Protein AF-A0A3N4JW55-F1 (afdb_monomer_lite)

Structure (mmCIF, N/CA/C/O backbone):
data_AF-A0A3N4JW55-F1
#
_entry.id   AF-A0A3N4JW55-F1
#
loop_
_atom_site.group_PDB
_atom_site.id
_atom_site.type_symbol
_atom_site.label_atom_id
_atom_site.label_alt_id
_atom_site.label_comp_id
_atom_site.label_asym_id
_atom_site.label_entity_id
_atom_site.label_seq_id
_atom_site.pdbx_PDB_ins_code
_atom_site.Cartn_x
_atom_site.Cartn_y
_atom_site.Cartn_z
_atom_site.occupancy
_atom_site.B_iso_or_equiv
_atom_site.auth_seq_id
_atom_site.auth_comp_id
_atom_site.auth_asym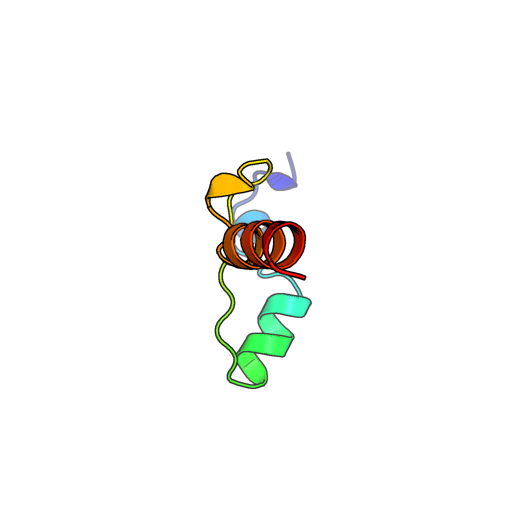_id
_atom_site.auth_atom_id
_atom_site.pdbx_PDB_model_num
ATOM 1 N N . LEU A 1 1 ? -1.892 11.377 20.123 1.00 79.94 1 LEU A N 1
ATOM 2 C CA . LEU A 1 1 ? -2.784 10.977 21.237 1.00 79.94 1 LEU A CA 1
ATOM 3 C C . LEU A 1 1 ? -3.934 10.121 20.723 1.00 79.94 1 LEU A C 1
ATOM 5 O O . LEU A 1 1 ? -3.984 8.981 21.146 1.00 79.94 1 LEU A O 1
ATOM 9 N N . LEU A 1 2 ? -4.756 10.584 19.765 1.00 84.69 2 LEU A N 1
ATOM 10 C CA . LEU A 1 2 ? -5.808 9.749 19.149 1.00 84.69 2 LEU A CA 1
ATOM 11 C C . LEU A 1 2 ? -5.250 8.676 18.193 1.00 8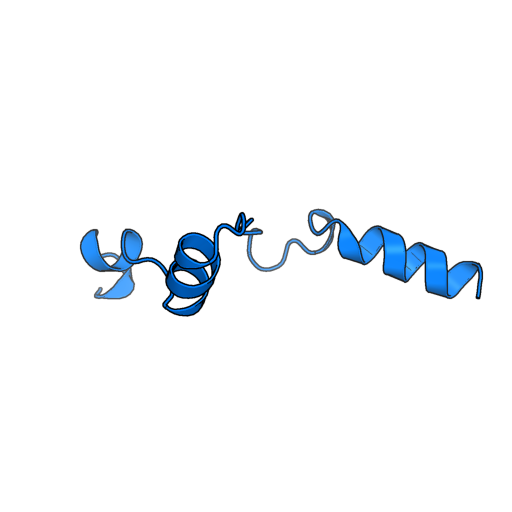4.69 2 LEU A C 1
ATOM 13 O O . LEU A 1 2 ? -5.551 7.501 18.321 1.00 84.69 2 LEU A O 1
ATOM 17 N N . SER A 1 3 ? -4.332 9.062 17.301 1.00 85.50 3 SER A N 1
ATOM 18 C CA . SER A 1 3 ? -3.714 8.144 16.329 1.00 85.50 3 SER A CA 1
ATOM 19 C C . SER A 1 3 ? -2.882 7.020 16.950 1.00 85.50 3 SER A C 1
ATOM 21 O O . SER A 1 3 ? -2.508 6.090 16.254 1.00 85.50 3 SER A O 1
ATOM 23 N N . SER A 1 4 ? -2.552 7.105 18.238 1.00 89.44 4 SER A N 1
ATOM 24 C CA . SER A 1 4 ? -1.771 6.089 18.953 1.00 89.44 4 SER A CA 1
ATOM 25 C C . SER A 1 4 ? -2.655 5.076 19.685 1.00 89.44 4 SER A C 1
ATOM 27 O O . SER A 1 4 ? -2.128 4.163 20.315 1.00 89.44 4 SER A O 1
ATOM 29 N N . GLN A 1 5 ? -3.977 5.258 19.657 1.00 94.38 5 GLN A N 1
ATOM 30 C CA . GLN A 1 5 ? -4.921 4.331 20.271 1.00 94.38 5 GLN A CA 1
ATOM 31 C C . GLN A 1 5 ? -5.039 3.063 19.414 1.00 94.38 5 GLN A C 1
ATOM 33 O O . GLN A 1 5 ? -4.919 3.107 18.188 1.00 94.38 5 GLN A O 1
ATOM 38 N N . LEU A 1 6 ? -5.215 1.915 20.073 1.00 92.38 6 LEU A N 1
ATOM 39 C CA . LEU A 1 6 ? -5.173 0.601 19.423 1.00 92.38 6 LEU A CA 1
ATOM 40 C C . LEU A 1 6 ? -6.323 0.388 18.438 1.00 92.38 6 LEU A C 1
ATOM 42 O O . LEU A 1 6 ? -6.116 -0.209 17.390 1.00 92.38 6 LEU A O 1
ATOM 46 N N . ASP A 1 7 ? -7.511 0.884 18.761 1.00 92.38 7 ASP A N 1
ATOM 47 C CA . ASP A 1 7 ? -8.679 0.881 17.882 1.00 92.38 7 ASP A CA 1
ATOM 48 C C . ASP A 1 7 ? -8.415 1.686 16.606 1.00 92.38 7 ASP A C 1
ATOM 50 O O . ASP A 1 7 ? -8.684 1.204 15.509 1.00 92.38 7 ASP A O 1
ATOM 54 N N . PHE A 1 8 ? -7.788 2.856 16.738 1.00 89.44 8 PHE A N 1
ATOM 5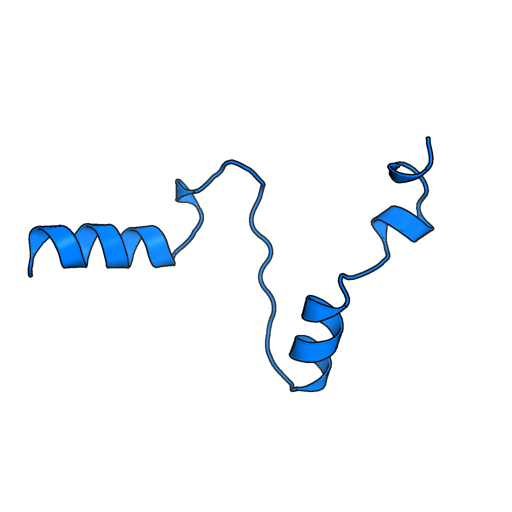5 C CA . PHE A 1 8 ? -7.434 3.698 15.599 1.00 89.44 8 PHE A CA 1
ATOM 56 C C . PHE A 1 8 ? -6.363 3.056 14.705 1.00 89.44 8 PHE A C 1
ATOM 58 O O . PHE A 1 8 ? -6.405 3.195 13.487 1.00 89.44 8 PHE A O 1
ATOM 65 N N . GLN A 1 9 ? -5.410 2.335 15.300 1.00 87.56 9 GLN A N 1
ATOM 66 C CA . GLN A 1 9 ? -4.383 1.582 14.569 1.00 87.56 9 GLN A CA 1
ATOM 67 C C . GLN A 1 9 ? -4.928 0.293 13.932 1.00 87.56 9 GLN A C 1
ATOM 69 O O . GLN A 1 9 ? -4.427 -0.140 12.898 1.00 87.56 9 GLN A O 1
ATOM 74 N N . ALA A 1 10 ? -5.941 -0.327 14.541 1.00 90.19 10 ALA A N 1
ATOM 75 C CA . ALA A 1 10 ? -6.566 -1.551 14.043 1.00 90.19 10 ALA A CA 1
ATOM 76 C C . ALA A 1 10 ? -7.641 -1.290 12.976 1.00 90.19 10 ALA A C 1
ATOM 78 O O . ALA A 1 10 ? -8.006 -2.209 12.240 1.00 90.19 10 ALA A O 1
ATOM 79 N N . GLN A 1 11 ? -8.164 -0.064 12.891 1.00 91.88 11 GLN A N 1
ATOM 80 C CA . GLN A 1 11 ? -9.202 0.292 11.935 1.00 91.88 11 GLN A CA 1
ATOM 81 C C . GLN A 1 11 ? -8.660 0.288 10.499 1.00 91.88 11 GLN A C 1
ATOM 83 O O . GLN A 1 11 ? -7.753 1.042 10.144 1.00 91.88 11 GLN A O 1
ATOM 88 N N . LYS A 1 12 ? -9.262 -0.547 9.647 1.00 92.25 12 LYS A N 1
ATOM 89 C CA . LYS A 1 12 ? -8.983 -0.554 8.210 1.00 92.25 12 LYS A CA 1
ATOM 90 C C . LYS A 1 12 ? -9.569 0.692 7.550 1.00 92.25 12 LYS A C 1
ATOM 92 O O . LYS A 1 12 ? -10.565 1.258 7.997 1.00 92.25 12 LYS A O 1
ATOM 97 N N . SER A 1 13 ? -8.956 1.120 6.449 1.00 92.00 13 SER A N 1
ATOM 98 C CA . SER A 1 13 ? -9.544 2.185 5.632 1.00 92.00 13 SER A CA 1
ATOM 99 C C . SER A 1 13 ? -10.830 1.695 4.958 1.00 92.00 13 SER A C 1
ATOM 101 O O . SER A 1 13 ? -10.910 0.540 4.541 1.00 92.00 13 SER A O 1
ATOM 103 N N . GLN A 1 14 ? -11.807 2.586 4.767 1.00 95.00 14 GLN A N 1
ATOM 104 C CA . GLN A 1 14 ? -13.060 2.245 4.075 1.00 95.00 14 GLN A CA 1
ATOM 105 C C . GLN A 1 14 ? -12.820 1.659 2.674 1.00 95.00 14 GLN A C 1
ATOM 107 O O . GLN A 1 14 ? -13.540 0.769 2.224 1.00 95.00 14 GLN A O 1
ATOM 112 N N . LEU A 1 15 ? -11.785 2.144 1.983 1.00 94.69 15 LEU A N 1
ATOM 113 C CA . LEU A 1 15 ? -11.399 1.640 0.669 1.00 94.69 15 LEU A CA 1
ATOM 114 C C . LEU A 1 15 ? -10.872 0.203 0.753 1.00 94.69 15 LEU A C 1
ATOM 116 O O . LEU A 1 15 ? -11.263 -0.632 -0.058 1.00 94.69 15 LEU A O 1
ATOM 120 N N . GLN A 1 16 ? -10.035 -0.097 1.750 1.00 95.88 16 GLN A N 1
ATOM 121 C CA . GLN A 1 16 ? -9.561 -1.458 1.982 1.00 95.88 16 GLN A CA 1
ATOM 122 C C . GLN A 1 16 ? -10.725 -2.410 2.275 1.00 95.88 16 GLN A C 1
ATOM 124 O O . GLN A 1 16 ? -10.797 -3.465 1.655 1.00 95.88 16 GLN A O 1
ATOM 129 N N . GLU A 1 17 ? -11.656 -2.030 3.152 1.00 96.31 17 GLU A N 1
ATOM 130 C CA . GLU A 1 17 ? -12.833 -2.853 3.467 1.00 96.31 17 GLU A CA 1
ATOM 131 C C . GLU A 1 17 ? -13.695 -3.113 2.225 1.00 96.31 17 GLU A C 1
ATOM 133 O O . GLU A 1 17 ? -14.081 -4.249 1.961 1.00 96.31 17 GLU A O 1
ATOM 138 N N . THR A 1 18 ? -13.944 -2.077 1.418 1.00 97.25 18 THR A N 1
ATOM 139 C CA . THR A 1 18 ? -14.742 -2.190 0.185 1.00 97.25 18 THR A CA 1
ATOM 140 C C . THR A 1 18 ? -14.100 -3.154 -0.817 1.00 97.25 18 THR A C 1
ATOM 142 O O . THR A 1 18 ? -14.791 -3.978 -1.418 1.00 97.25 18 THR A O 1
ATOM 145 N N . LEU A 1 19 ? -12.778 -3.076 -0.993 1.00 97.31 19 LEU A N 1
ATOM 146 C CA . LEU A 1 19 ? -12.036 -3.946 -1.907 1.00 97.31 19 LEU A CA 1
ATOM 147 C C . LEU A 1 19 ? -11.989 -5.394 -1.412 1.00 97.31 19 LEU A C 1
ATOM 149 O O . LEU A 1 19 ? -12.206 -6.312 -2.202 1.00 97.31 19 LEU A O 1
ATOM 153 N N . GLU A 1 20 ? -11.754 -5.603 -0.117 1.00 96.31 20 GLU A N 1
ATOM 154 C CA . GLU A 1 20 ? -11.741 -6.939 0.484 1.00 96.31 20 GLU A CA 1
ATOM 155 C C . GLU A 1 20 ? -13.121 -7.614 0.388 1.00 96.31 20 GLU A C 1
ATOM 157 O O . GLU A 1 20 ? -13.198 -8.792 0.040 1.00 96.31 20 GLU A O 1
ATOM 162 N N . VAL A 1 21 ? -14.218 -6.873 0.605 1.00 97.31 21 VAL A N 1
ATOM 163 C CA . VAL A 1 21 ? -15.598 -7.375 0.421 1.00 97.31 21 VAL A CA 1
ATOM 164 C C . VAL A 1 21 ? -15.868 -7.775 -1.031 1.00 97.31 21 VAL A C 1
ATOM 166 O O . VAL A 1 21 ? -16.565 -8.757 -1.281 1.00 97.31 21 VAL A O 1
ATOM 169 N N . ALA A 1 22 ? -15.288 -7.060 -1.995 1.00 97.75 22 ALA A N 1
ATOM 170 C CA . ALA A 1 22 ? -15.350 -7.417 -3.410 1.00 97.75 22 ALA A CA 1
ATOM 171 C C . ALA A 1 22 ? -14.425 -8.598 -3.793 1.00 97.75 22 ALA A C 1
ATOM 173 O O . ALA A 1 22 ? -14.418 -9.018 -4.950 1.00 97.75 22 ALA A O 1
ATOM 174 N N . GLY A 1 23 ? -13.665 -9.159 -2.843 1.00 97.44 23 GLY A N 1
ATOM 175 C CA . GLY A 1 23 ? -12.770 -10.299 -3.055 1.00 97.44 23 GLY A CA 1
ATOM 176 C C . GLY A 1 23 ? -11.370 -9.925 -3.550 1.00 97.44 23 GLY A C 1
ATOM 177 O O . GLY A 1 23 ? -10.627 -10.799 -3.998 1.00 97.44 23 GLY A O 1
ATOM 178 N N . HIS A 1 24 ? -10.990 -8.646 -3.487 1.00 97.19 24 HIS A N 1
ATOM 179 C CA . HIS A 1 24 ? -9.661 -8.187 -3.882 1.00 97.19 24 HIS A CA 1
ATOM 180 C C . HIS A 1 24 ? -8.663 -8.244 -2.722 1.00 97.19 24 HIS A C 1
ATOM 182 O O . HIS A 1 24 ? -8.987 -7.952 -1.573 1.00 97.19 24 HIS A O 1
ATOM 188 N N . LEU A 1 25 ? -7.407 -8.562 -3.048 1.00 94.62 25 LEU A N 1
ATOM 189 C CA . LEU A 1 25 ? -6.291 -8.442 -2.116 1.00 94.62 25 LEU A CA 1
ATOM 190 C C . LEU A 1 25 ? -5.779 -6.999 -2.100 1.00 94.62 25 LEU A C 1
AT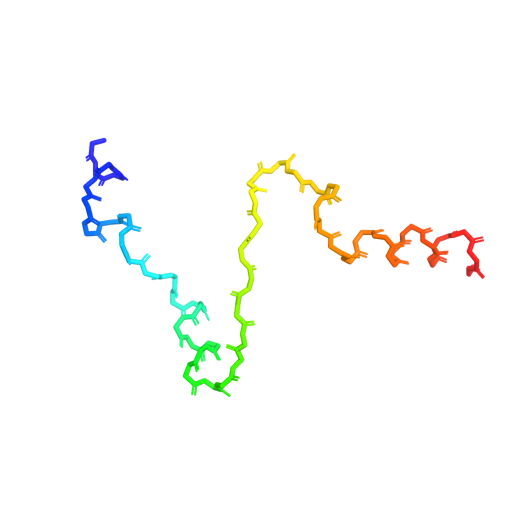OM 192 O O . LEU A 1 25 ? -5.497 -6.424 -3.151 1.00 94.62 25 LEU A O 1
ATOM 196 N N . VAL A 1 26 ? -5.606 -6.440 -0.904 1.00 93.25 26 VAL A N 1
ATOM 197 C CA . VAL A 1 26 ? -5.042 -5.102 -0.702 1.00 93.25 26 VAL A CA 1
ATOM 198 C C . VAL A 1 26 ? -3.638 -5.238 -0.123 1.00 93.25 26 VAL A C 1
ATOM 200 O O . VAL A 1 26 ? -3.451 -5.834 0.934 1.00 93.25 26 VAL A O 1
ATOM 203 N N . ILE A 1 27 ? -2.648 -4.682 -0.822 1.00 91.50 27 ILE A N 1
ATOM 204 C CA . ILE A 1 27 ? -1.244 -4.663 -0.396 1.00 91.50 27 ILE A CA 1
ATOM 205 C C . ILE A 1 27 ? -0.914 -3.239 0.051 1.00 91.50 27 ILE A C 1
ATOM 207 O O . ILE A 1 27 ? -1.066 -2.298 -0.728 1.00 91.50 27 ILE A O 1
ATOM 211 N N . SER A 1 28 ? -0.474 -3.074 1.299 1.00 88.44 28 SER A N 1
ATOM 212 C CA . SER A 1 28 ? -0.003 -1.791 1.821 1.00 88.44 28 SER A CA 1
ATOM 213 C C . SER A 1 28 ? 1.510 -1.659 1.651 1.00 88.44 28 SER A C 1
ATOM 215 O O . SER A 1 28 ? 2.267 -2.589 1.924 1.00 88.44 28 SER A O 1
ATOM 217 N N . TYR A 1 29 ? 1.952 -0.481 1.209 1.00 90.06 29 TYR A N 1
ATOM 218 C CA . TYR A 1 29 ? 3.368 -0.136 1.100 1.00 90.06 29 TYR A CA 1
ATOM 219 C C . TYR A 1 29 ? 3.747 0.886 2.178 1.00 90.06 29 TYR A C 1
ATOM 221 O O . TYR A 1 29 ? 2.917 1.731 2.533 1.00 90.06 29 TYR A O 1
ATOM 229 N N . PRO A 1 30 ? 4.987 0.850 2.694 1.00 89.38 30 PRO A N 1
ATOM 230 C CA . PRO A 1 30 ? 5.495 1.890 3.578 1.00 89.38 30 PRO A CA 1
ATOM 231 C C . PRO A 1 30 ? 5.473 3.265 2.897 1.00 89.38 30 PRO A C 1
ATOM 233 O O . PRO A 1 30 ? 5.767 3.399 1.707 1.00 89.38 30 PRO A O 1
ATOM 236 N N . VAL A 1 31 ? 5.143 4.306 3.661 1.00 85.12 31 VAL A N 1
ATOM 237 C CA . VAL A 1 31 ? 5.130 5.681 3.145 1.00 85.12 31 VAL A CA 1
ATOM 238 C C . VAL A 1 31 ? 6.561 6.101 2.791 1.00 85.12 31 VAL A C 1
ATOM 240 O O . VAL A 1 31 ? 7.477 5.858 3.569 1.00 85.12 31 VAL A O 1
ATOM 243 N N . TYR A 1 32 ? 6.736 6.749 1.635 1.00 87.00 32 TYR A N 1
ATOM 244 C CA . TYR A 1 32 ? 8.021 7.242 1.104 1.00 87.00 32 TYR A CA 1
ATOM 245 C C . TYR A 1 32 ? 9.023 6.178 0.629 1.00 87.00 32 TYR A C 1
ATOM 247 O O . TYR A 1 32 ? 10.177 6.513 0.382 1.00 87.00 32 TYR A O 1
ATOM 255 N N . HIS A 1 33 ? 8.574 4.938 0.427 1.00 88.44 33 HIS A N 1
ATOM 256 C CA . HIS A 1 33 ? 9.385 3.847 -0.120 1.00 88.44 33 HIS A CA 1
ATOM 257 C C . HIS A 1 33 ? 8.863 3.398 -1.493 1.00 88.44 33 HIS A C 1
ATOM 259 O O . HIS A 1 33 ? 8.297 2.311 -1.645 1.00 88.44 33 HIS A O 1
ATOM 265 N N . CYS A 1 34 ? 8.982 4.268 -2.503 1.00 87.62 34 CYS A N 1
ATOM 266 C CA . CYS A 1 34 ? 8.469 3.991 -3.850 1.00 87.62 34 CYS A CA 1
ATOM 267 C C . CYS A 1 34 ? 9.217 2.849 -4.554 1.00 87.62 34 CYS A C 1
ATOM 269 O O . CYS A 1 34 ? 8.632 2.172 -5.393 1.00 87.62 34 CYS A O 1
ATOM 271 N N . GLU A 1 35 ? 10.458 2.563 -4.163 1.00 89.06 35 GLU A N 1
ATOM 272 C CA . GLU A 1 35 ? 11.262 1.442 -4.653 1.00 89.06 35 GLU A CA 1
ATOM 273 C C . GLU A 1 35 ? 10.631 0.071 -4.380 1.00 89.06 35 GLU A C 1
ATOM 275 O O . GLU A 1 35 ? 10.926 -0.897 -5.078 1.00 89.06 35 GLU A O 1
ATOM 280 N N . LEU A 1 36 ? 9.751 -0.016 -3.379 1.00 89.75 36 LEU A N 1
ATOM 281 C CA . LEU A 1 36 ? 9.029 -1.242 -3.046 1.00 89.75 36 LEU A CA 1
ATOM 282 C C . LEU A 1 36 ? 7.766 -1.420 -3.894 1.00 89.75 36 LEU A C 1
ATOM 284 O O . LEU A 1 36 ? 7.228 -2.524 -3.966 1.00 89.75 36 LEU A O 1
ATOM 288 N N . ASN A 1 37 ? 7.280 -0.355 -4.533 1.00 91.00 37 ASN A N 1
ATOM 289 C CA . ASN A 1 37 ? 6.064 -0.395 -5.324 1.00 91.00 37 ASN A CA 1
ATOM 290 C C . ASN A 1 37 ? 6.342 -1.014 -6.699 1.00 91.00 37 ASN A C 1
ATOM 292 O O . ASN A 1 37 ? 6.957 -0.401 -7.571 1.00 91.00 37 ASN A O 1
ATOM 296 N N . PHE A 1 38 ? 5.831 -2.225 -6.912 1.00 90.25 38 PHE A N 1
ATOM 297 C CA . PHE A 1 38 ? 6.046 -3.000 -8.135 1.00 90.25 38 PHE A CA 1
ATOM 298 C C . PHE A 1 38 ? 5.702 -2.235 -9.424 1.00 90.25 38 PHE A C 1
ATOM 300 O O . PHE A 1 38 ? 6.355 -2.440 -10.444 1.00 90.25 38 PHE A O 1
ATOM 307 N N . ILE A 1 39 ? 4.717 -1.329 -9.395 1.00 92.94 39 ILE A N 1
ATOM 308 C 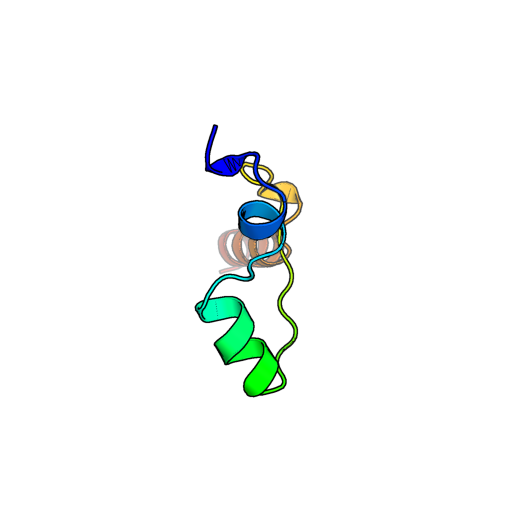CA . ILE A 1 39 ? 4.303 -0.575 -10.589 1.00 92.94 39 ILE A CA 1
ATOM 309 C C . ILE A 1 39 ? 5.372 0.409 -11.090 1.00 92.94 39 ILE A C 1
ATOM 311 O O . ILE A 1 39 ? 5.457 0.648 -12.295 1.00 92.94 39 ILE A O 1
ATOM 315 N N . GLU A 1 40 ? 6.235 0.922 -10.207 1.00 93.62 40 GLU A N 1
ATOM 316 C CA . GLU A 1 40 ? 7.301 1.862 -10.577 1.00 93.62 40 GLU A CA 1
ATOM 317 C C . GLU A 1 40 ? 8.298 1.219 -11.550 1.00 93.62 40 GLU A C 1
ATOM 319 O O . GLU A 1 40 ? 8.769 1.865 -12.488 1.00 93.62 40 GLU A O 1
ATOM 324 N N . TYR A 1 41 ? 8.553 -0.087 -11.400 1.00 91.00 41 TYR A N 1
ATOM 325 C CA . TYR A 1 41 ? 9.391 -0.852 -12.324 1.00 91.00 41 TYR A CA 1
ATOM 326 C C . TYR A 1 41 ? 8.820 -0.870 -13.753 1.00 91.00 41 TYR A C 1
ATOM 328 O O . TYR A 1 41 ? 9.550 -0.659 -14.729 1.00 91.00 41 TYR A O 1
ATOM 336 N N . PHE A 1 42 ? 7.506 -1.082 -13.891 1.00 93.06 42 PHE A N 1
ATOM 337 C CA . PHE A 1 42 ? 6.842 -1.085 -15.199 1.00 93.06 42 PHE A CA 1
ATOM 338 C C . PHE A 1 42 ? 6.852 0.295 -15.823 1.00 93.06 42 PHE A C 1
ATOM 340 O O . PHE A 1 42 ? 7.130 0.416 -17.012 1.00 93.06 42 PHE A O 1
ATOM 347 N N . TRP A 1 43 ? 6.582 1.337 -15.041 1.00 94.69 43 TRP A N 1
ATOM 348 C CA . TRP A 1 43 ? 6.610 2.706 -15.542 1.00 94.69 43 TRP A CA 1
ATOM 349 C C . TRP A 1 43 ? 8.007 3.133 -15.980 1.00 94.69 43 TRP A C 1
ATOM 351 O O . TRP A 1 43 ? 8.140 3.773 -17.023 1.00 94.69 43 TRP A O 1
ATOM 361 N N . GLY A 1 44 ? 9.048 2.758 -15.233 1.00 93.75 44 GLY A N 1
ATOM 362 C CA . GLY A 1 44 ? 10.434 2.983 -15.636 1.00 93.75 44 GLY A CA 1
ATOM 363 C C . GLY A 1 44 ? 10.753 2.301 -16.965 1.00 93.75 44 GLY A C 1
ATOM 364 O O . GLY A 1 44 ? 11.253 2.946 -17.883 1.00 93.75 44 GLY A O 1
ATOM 365 N N . SER A 1 45 ? 10.381 1.027 -17.097 1.00 94.12 45 SER A N 1
ATOM 366 C CA . SER A 1 45 ? 10.580 0.262 -18.334 1.00 94.12 45 SER A CA 1
ATOM 367 C C . SER A 1 45 ? 9.802 0.867 -19.507 1.00 94.12 45 SER A C 1
ATOM 369 O O . SER A 1 45 ? 10.368 1.097 -20.571 1.00 94.12 45 SER A O 1
ATOM 371 N N . ALA A 1 46 ? 8.524 1.200 -19.313 1.00 95.81 46 ALA A N 1
ATOM 372 C CA . ALA A 1 46 ? 7.688 1.801 -20.347 1.00 95.81 46 ALA A CA 1
ATOM 373 C C . ALA A 1 46 ? 8.274 3.123 -20.863 1.00 95.81 46 ALA A C 1
ATOM 375 O O . ALA A 1 46 ? 8.301 3.330 -22.065 1.00 95.81 46 ALA A O 1
ATOM 376 N N . LYS A 1 47 ? 8.821 3.980 -19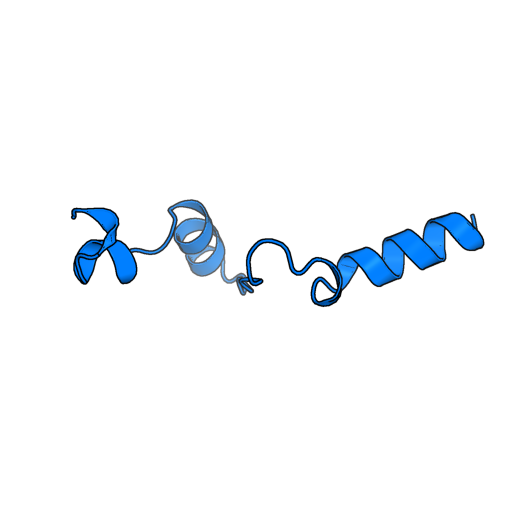.991 1.00 95.31 47 LYS A N 1
ATOM 377 C CA . LYS A 1 47 ? 9.468 5.242 -20.403 1.00 95.31 47 LYS A CA 1
ATOM 378 C C . LYS A 1 47 ? 10.748 5.055 -21.222 1.00 95.31 47 LYS A C 1
ATOM 380 O O . LYS A 1 47 ? 11.144 5.977 -21.923 1.00 95.31 47 LYS A O 1
ATOM 385 N N . VAL A 1 48 ? 11.438 3.925 -21.066 1.00 95.69 48 VAL A N 1
ATOM 386 C CA . VAL A 1 48 ? 12.683 3.634 -21.797 1.00 95.69 48 VAL A CA 1
ATOM 387 C C . VAL A 1 48 ? 12.392 2.999 -23.156 1.00 95.69 48 VAL A C 1
ATOM 389 O O . VAL A 1 48 ? 13.144 3.222 -24.102 1.00 95.69 48 VAL A O 1
ATOM 392 N N . TYR A 1 49 ? 11.333 2.191 -23.244 1.00 91.56 49 TYR A N 1
ATOM 393 C CA . TYR A 1 49 ? 11.055 1.347 -24.409 1.00 91.56 49 TYR A CA 1
ATOM 394 C C . TYR A 1 49 ? 9.832 1.774 -25.244 1.00 91.56 49 TYR A C 1
ATOM 396 O O . TYR A 1 49 ? 9.605 1.166 -26.292 1.00 91.56 49 TYR A O 1
ATOM 404 N N . MET A 1 50 ? 9.056 2.775 -24.812 1.00 75.31 50 MET A N 1
ATOM 405 C CA . MET A 1 50 ? 8.028 3.464 -25.617 1.00 75.31 50 MET A CA 1
ATOM 406 C C . MET A 1 50 ? 8.540 4.823 -26.078 1.00 75.31 50 MET A C 1
ATOM 408 O O . MET A 1 50 ? 8.269 5.162 -27.251 1.00 75.31 50 MET A O 1
#

Organism: NCBI:txid1336337

Radius of gyration: 15.89 Å; chains: 1; bounding box: 28×21×47 Å

pLDDT: mean 91.74, std 4.5, range [75.31, 97.75]

Secondary structure (DSSP, 8-state):
--TTSHHHHHPPPHHHHHHHHTT-------TT-GGG-HHHHHHHHHHHH-

Foldseek 3Di:
DVCPDPCNVPDDDPVCVVQVVVVHDDDDDDPPPCVPPPVVVVVVVVVVPD

Sequence (50 aa):
LLSSQLDFQAQKSQLQETLEVAGHLVISYPVYHCELNFIEYFWGSAKVYM